Protein AF-A0A9P0P2Y9-F1 (afdb_monomer_lite)

Organism: Acanthoscelides obtectus (NCBI:txid200917)

pLDDT: mean 76.99, std 15.49, range [45.88, 93.44]

Secondary structure (DSSP, 8-state):
-B-TTT--B--TTS-EEE-SSTT---EEEHHHHHHHHHHHT--GGG---HHHHHHHHTT---------------

InterPro domains:
  IPR011011 Zinc finger, FYVE/PHD-type [SSF57903] (2-56)
  IPR013083 Zinc finger, RING/FYVE/PHD-type [G3DSA:3.30.40.10] (1-64)
  IPR019786 Zinc finger, PHD-type, conserved site [PS01359] (3-52)
  IPR019787 Zinc finger, PHD-finger [PS50016] (1-55)

Foldseek 3Di:
DAAPQPRHDDDDPADKAFALPPPGRHIHGPVSVVVVCVVVVDDSNHDHDPVVVVVVVVPPPPPPPDPPDDDDDD

Radius of gyration: 21.1 Å; chains: 1; bounding box: 43×35×67 Å

Sequence (74 aa):
MRCEACEEDIRKGSAKIKCCNLNCEVTLHQKCFSSIAKVIKLEKSDWLCKNCDEDTDTSTTTVISYSDGDVIKE

Structure (mmCIF, N/CA/C/O backbone):
data_AF-A0A9P0P2Y9-F1
#
_entry.id   AF-A0A9P0P2Y9-F1
#
loop_
_atom_site.group_PDB
_atom_site.id
_atom_site.type_symbol
_atom_site.label_atom_id
_atom_site.label_alt_id
_atom_site.label_comp_id
_atom_site.label_asym_id
_atom_site.label_entity_id
_atom_site.label_seq_id
_atom_site.pdbx_PDB_ins_code
_atom_site.Cartn_x
_atom_site.Cartn_y
_atom_site.Cartn_z
_atom_site.occupancy
_atom_site.B_iso_or_equiv
_atom_site.auth_seq_id
_atom_site.auth_comp_id
_atom_site.auth_asym_id
_atom_site.auth_atom_id
_atom_site.pdbx_PDB_model_num
ATOM 1 N N . MET A 1 1 ? 1.606 10.580 10.702 1.00 78.56 1 MET A 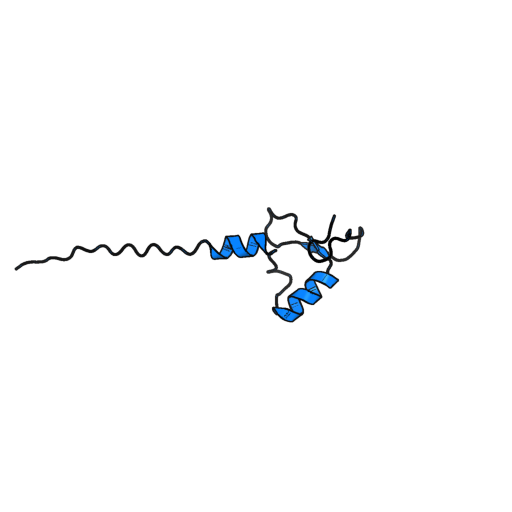N 1
ATOM 2 C CA . MET A 1 1 ? 1.685 9.412 9.785 1.00 78.56 1 MET A CA 1
ATOM 3 C C . MET A 1 1 ? 0.418 9.476 8.976 1.00 78.56 1 MET A C 1
ATOM 5 O O . MET A 1 1 ? -0.639 9.255 9.552 1.00 78.56 1 MET A O 1
ATOM 9 N N . ARG A 1 2 ? 0.516 9.842 7.701 1.00 90.12 2 ARG A N 1
ATOM 10 C CA . ARG A 1 2 ? -0.644 10.141 6.860 1.00 90.12 2 ARG A CA 1
ATOM 11 C C . ARG A 1 2 ? -0.966 8.944 5.970 1.00 90.12 2 ARG A C 1
ATOM 13 O O . ARG A 1 2 ? -0.058 8.234 5.549 1.00 90.12 2 ARG A O 1
ATOM 20 N N . CYS A 1 3 ? -2.247 8.683 5.753 1.00 92.06 3 CYS A N 1
ATOM 21 C CA . CYS A 1 3 ? -2.709 7.647 4.843 1.00 92.06 3 CYS A CA 1
ATOM 22 C C . CYS A 1 3 ? -2.688 8.174 3.410 1.00 92.06 3 CYS A C 1
ATOM 24 O O . CYS A 1 3 ? -3.402 9.124 3.122 1.00 92.06 3 CYS A O 1
ATOM 26 N N . GLU A 1 4 ? -1.967 7.521 2.505 1.00 90.69 4 GLU A N 1
ATOM 27 C CA . GLU A 1 4 ? -1.865 7.962 1.101 1.00 90.69 4 GLU A CA 1
ATOM 28 C C . GLU A 1 4 ? -3.219 7.958 0.364 1.00 90.69 4 GLU A C 1
ATOM 30 O O . GLU A 1 4 ? -3.508 8.834 -0.436 1.00 90.69 4 GLU A O 1
ATOM 35 N N . ALA A 1 5 ? -4.100 6.996 0.659 1.00 89.00 5 ALA A N 1
ATOM 36 C CA . ALA A 1 5 ? -5.350 6.834 -0.094 1.00 89.00 5 ALA A CA 1
ATOM 37 C C . ALA A 1 5 ? -6.461 7.831 0.269 1.00 89.00 5 ALA A C 1
ATOM 39 O O . ALA A 1 5 ? -7.378 8.035 -0.517 1.00 89.00 5 ALA A O 1
ATOM 40 N N . CYS A 1 6 ? -6.452 8.367 1.490 1.00 91.62 6 CYS A N 1
ATOM 41 C CA . CYS A 1 6 ? -7.512 9.260 1.974 1.00 91.62 6 CYS A CA 1
ATOM 42 C C . CYS A 1 6 ? -6.966 10.533 2.606 1.00 91.62 6 CYS A C 1
ATOM 44 O O . CYS A 1 6 ? -7.738 11.329 3.125 1.00 91.62 6 CYS A O 1
ATOM 46 N N . GLU A 1 7 ? -5.643 10.687 2.618 1.00 92.31 7 GLU A N 1
ATOM 47 C CA . GLU A 1 7 ? -4.951 11.873 3.094 1.00 92.31 7 GLU A CA 1
ATOM 48 C C . GLU A 1 7 ? -5.240 12.255 4.560 1.00 92.31 7 GLU A C 1
ATOM 50 O O . GLU A 1 7 ? -4.929 13.364 4.992 1.00 92.31 7 GLU A O 1
ATOM 55 N N . GLU A 1 8 ? -5.777 11.333 5.360 1.00 93.12 8 GLU A N 1
ATOM 56 C CA . GLU A 1 8 ? -6.037 11.531 6.790 1.00 93.12 8 GLU A CA 1
ATOM 57 C C . GLU A 1 8 ? -4.898 10.972 7.657 1.00 93.12 8 GLU A C 1
ATOM 59 O O . GLU A 1 8 ? -4.201 10.026 7.272 1.00 93.12 8 GLU A O 1
ATOM 64 N N . ASP A 1 9 ? -4.731 11.511 8.866 1.00 92.69 9 ASP A N 1
ATOM 65 C CA . ASP A 1 9 ? -3.784 10.979 9.845 1.00 92.69 9 ASP A CA 1
ATOM 66 C C . ASP A 1 9 ? -4.218 9.618 10.401 1.00 92.69 9 ASP A C 1
ATOM 68 O O . ASP A 1 9 ? -5.322 9.428 10.918 1.00 92.69 9 ASP A O 1
ATOM 72 N N . ILE A 1 10 ? -3.285 8.668 10.376 1.00 91.38 10 ILE A N 1
ATOM 73 C CA . ILE A 1 10 ? -3.472 7.342 10.950 1.00 91.38 10 ILE A CA 1
ATOM 74 C C . ILE A 1 10 ? -3.212 7.421 12.456 1.00 91.38 10 ILE A C 1
ATOM 76 O O . ILE A 1 10 ? -2.076 7.607 12.907 1.00 91.38 10 ILE A O 1
ATOM 80 N N . ARG A 1 11 ? -4.266 7.220 13.252 1.00 90.31 11 ARG A N 1
ATOM 81 C CA . ARG A 1 11 ? -4.177 7.224 14.719 1.00 90.31 11 ARG A CA 1
ATOM 82 C C . ARG A 1 11 ? -3.209 6.155 15.234 1.00 90.31 11 ARG A C 1
ATOM 84 O O . ARG A 1 11 ? -3.170 5.018 14.756 1.00 90.31 11 ARG A O 1
ATOM 91 N N . LYS A 1 12 ? -2.448 6.508 16.272 1.00 85.94 12 LYS A N 1
ATOM 92 C CA . LYS A 1 12 ? -1.529 5.590 16.958 1.00 85.94 12 LYS A CA 1
ATOM 93 C C . LYS A 1 12 ? -2.334 4.432 17.572 1.00 85.94 12 LYS A C 1
ATOM 95 O O . LYS A 1 12 ? -3.319 4.673 18.259 1.00 85.94 12 LYS A O 1
ATOM 100 N N . GLY A 1 13 ? -1.947 3.189 17.278 1.00 84.75 13 GLY A N 1
ATOM 101 C CA . GLY A 1 13 ? -2.670 1.980 17.706 1.00 84.75 13 GLY A CA 1
ATOM 102 C C . GLY A 1 13 ? -3.775 1.503 16.753 1.00 84.75 13 GLY A C 1
ATOM 103 O O . GLY A 1 13 ? -4.319 0.425 16.958 1.00 84.75 13 GLY A O 1
ATOM 104 N N . SER A 1 14 ? -4.086 2.252 15.689 1.00 86.38 14 SER A N 1
ATOM 105 C CA . SER A 1 14 ? -4.991 1.772 14.638 1.00 86.38 14 SER A CA 1
ATOM 106 C C . SER A 1 14 ? -4.278 0.826 13.676 1.00 86.38 14 SER A C 1
ATOM 108 O O . SER A 1 14 ? -3.083 0.973 13.401 1.00 86.38 14 SER A O 1
ATOM 110 N N . ALA A 1 15 ? -5.025 -0.136 13.139 1.00 89.00 15 ALA A N 1
ATOM 111 C CA . ALA A 1 15 ? -4.485 -1.084 12.185 1.00 89.00 15 ALA A CA 1
ATOM 112 C C . ALA A 1 15 ? -4.148 -0.403 10.850 1.00 89.00 15 ALA A C 1
ATOM 114 O O . ALA A 1 15 ? -4.951 0.328 10.257 1.00 89.00 15 ALA A O 1
ATOM 115 N N . LYS A 1 16 ? -2.925 -0.651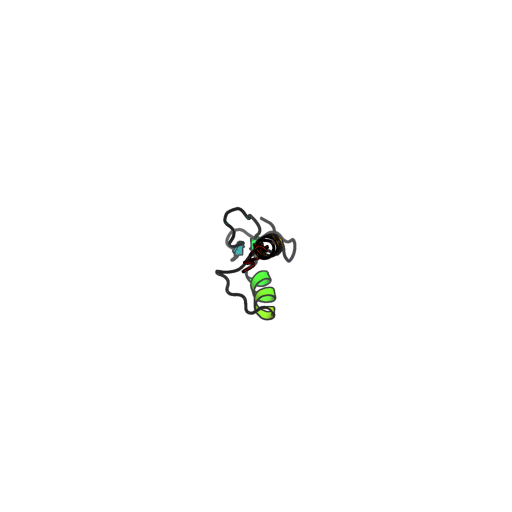 10.388 1.00 90.19 16 LYS A N 1
ATOM 116 C CA . LYS A 1 16 ? -2.317 -0.001 9.229 1.00 90.19 16 LYS A CA 1
ATOM 117 C C . LYS A 1 16 ? -1.557 -1.010 8.387 1.00 90.19 16 LYS A C 1
ATOM 119 O O . LYS A 1 16 ? -1.111 -2.040 8.895 1.00 90.19 16 LYS A O 1
ATOM 124 N N . ILE A 1 17 ? -1.416 -0.691 7.113 1.00 90.00 17 ILE A N 1
ATOM 125 C CA . ILE A 1 17 ? -0.706 -1.480 6.113 1.00 90.00 17 ILE A CA 1
ATOM 126 C C . ILE A 1 17 ? 0.417 -0.602 5.581 1.00 90.00 17 ILE A C 1
ATOM 128 O O . ILE A 1 17 ? 0.189 0.572 5.297 1.00 90.00 17 ILE A O 1
ATOM 132 N N . LYS A 1 18 ? 1.628 -1.142 5.511 1.00 90.12 18 LYS A N 1
ATOM 133 C CA . LYS A 1 18 ? 2.786 -0.459 4.933 1.00 90.12 18 LYS A CA 1
ATOM 134 C C . LYS A 1 18 ? 3.122 -1.106 3.603 1.00 90.12 18 LYS A C 1
ATOM 136 O O . LYS A 1 18 ? 2.844 -2.292 3.439 1.00 90.12 18 LYS A O 1
ATOM 141 N N . CYS A 1 19 ? 3.692 -0.320 2.699 1.00 90.06 19 CYS A N 1
ATOM 142 C CA . CYS A 1 19 ? 4.242 -0.840 1.457 1.00 90.06 19 CYS A CA 1
ATOM 143 C C . CYS A 1 19 ? 5.255 -1.949 1.781 1.00 90.06 19 CYS A C 1
ATOM 145 O O . CYS A 1 19 ? 6.006 -1.830 2.752 1.00 90.06 19 CYS A O 1
ATOM 147 N N . CYS A 1 20 ? 5.260 -3.028 0.998 1.00 88.31 20 CYS A N 1
ATOM 148 C CA . CYS A 1 20 ? 6.184 -4.142 1.203 1.00 88.31 20 CYS A CA 1
ATOM 149 C C . CYS A 1 20 ? 7.644 -3.765 0.887 1.00 88.31 20 CYS A C 1
ATOM 151 O O . CYS A 1 20 ? 8.573 -4.400 1.387 1.00 88.31 20 CYS A O 1
ATOM 153 N N . ASN A 1 21 ? 7.867 -2.710 0.096 1.00 86.50 21 ASN A N 1
ATOM 154 C CA . ASN A 1 21 ? 9.206 -2.195 -0.164 1.00 86.50 21 ASN A CA 1
ATOM 155 C C . ASN A 1 21 ? 9.799 -1.571 1.114 1.00 86.50 21 ASN A C 1
ATOM 157 O O . ASN A 1 21 ? 9.276 -0.590 1.638 1.00 86.50 21 ASN A O 1
ATOM 161 N N . LEU A 1 22 ? 10.924 -2.118 1.585 1.00 84.38 22 LEU A N 1
ATOM 162 C CA . LEU A 1 22 ? 11.611 -1.696 2.814 1.00 84.38 22 LEU A CA 1
ATOM 163 C C . LEU A 1 22 ? 12.088 -0.237 2.781 1.00 84.38 22 LEU A C 1
ATOM 165 O O . LEU A 1 22 ? 12.216 0.382 3.836 1.00 84.38 22 LEU A O 1
ATOM 169 N N . ASN A 1 23 ? 12.328 0.312 1.587 1.00 87.31 23 ASN A N 1
ATOM 170 C CA . ASN A 1 23 ? 12.734 1.706 1.393 1.00 87.31 23 ASN A CA 1
ATOM 171 C C . ASN A 1 23 ? 11.539 2.659 1.216 1.00 87.31 23 ASN A C 1
ATOM 173 O O . ASN A 1 23 ? 11.728 3.851 0.992 1.00 87.31 23 ASN A O 1
ATOM 177 N N . CYS A 1 24 ? 10.308 2.147 1.288 1.00 87.25 24 CYS A N 1
ATOM 178 C CA . CYS A 1 24 ? 9.096 2.925 1.099 1.00 87.25 24 CYS A CA 1
ATOM 179 C C . CYS A 1 24 ? 8.399 3.194 2.439 1.00 87.25 24 CYS A C 1
ATOM 181 O O . CYS A 1 24 ? 8.083 2.282 3.202 1.00 87.25 24 CYS A O 1
ATOM 183 N N . GLU A 1 25 ? 8.091 4.462 2.712 1.00 89.50 25 GLU A N 1
ATOM 184 C CA . GLU A 1 25 ? 7.389 4.874 3.937 1.00 89.50 25 GLU A CA 1
ATOM 185 C C . GLU A 1 25 ? 5.867 4.999 3.753 1.00 89.50 25 GLU A C 1
ATOM 187 O O . GLU A 1 25 ? 5.135 5.343 4.691 1.00 89.50 25 GLU A O 1
ATOM 192 N N . VAL A 1 26 ? 5.365 4.681 2.554 1.00 90.56 26 VAL A N 1
ATOM 193 C CA . VAL A 1 26 ? 3.941 4.779 2.231 1.00 90.56 26 VAL A CA 1
ATOM 194 C C . VAL A 1 26 ? 3.139 3.842 3.127 1.00 90.56 26 VAL A C 1
ATOM 196 O O . VAL A 1 26 ? 3.411 2.644 3.260 1.00 90.56 26 VAL A O 1
ATOM 199 N N . THR A 1 27 ? 2.120 4.416 3.761 1.00 91.56 27 THR A N 1
ATOM 200 C CA . THR A 1 27 ? 1.273 3.725 4.727 1.00 91.56 27 THR A CA 1
ATOM 201 C C . THR A 1 27 ? -0.195 4.003 4.423 1.00 91.56 27 THR A C 1
ATOM 203 O O . THR A 1 27 ? -0.575 5.119 4.078 1.00 91.56 27 THR A O 1
ATOM 206 N N . LEU A 1 28 ? -1.044 2.994 4.600 1.00 91.94 28 LEU A N 1
ATOM 207 C CA . LEU A 1 28 ? -2.491 3.089 4.468 1.00 91.94 28 LEU A CA 1
ATOM 208 C C . LEU A 1 28 ? -3.194 2.644 5.745 1.00 91.94 28 LEU A C 1
ATOM 210 O O . LEU A 1 28 ? -2.713 1.788 6.494 1.00 91.94 28 LEU A O 1
ATOM 214 N N . HIS A 1 29 ? -4.398 3.167 5.964 1.00 93.44 29 HIS A N 1
ATOM 215 C CA . HIS A 1 29 ? -5.327 2.529 6.886 1.00 93.44 29 HIS A CA 1
ATOM 216 C C . HIS A 1 29 ? -5.682 1.124 6.390 1.00 93.44 29 HIS A C 1
ATOM 218 O O . HIS A 1 29 ? -5.875 0.924 5.190 1.00 93.44 29 HIS A O 1
ATOM 224 N N . GLN A 1 30 ? -5.906 0.178 7.307 1.00 90.25 30 GLN A N 1
ATOM 225 C CA . GLN A 1 30 ? -6.431 -1.136 6.924 1.00 90.25 30 GLN A CA 1
ATOM 226 C C . GLN A 1 30 ? -7.767 -1.022 6.172 1.00 90.25 30 GLN A C 1
ATOM 228 O O . GLN A 1 30 ? -7.963 -1.734 5.196 1.00 90.25 30 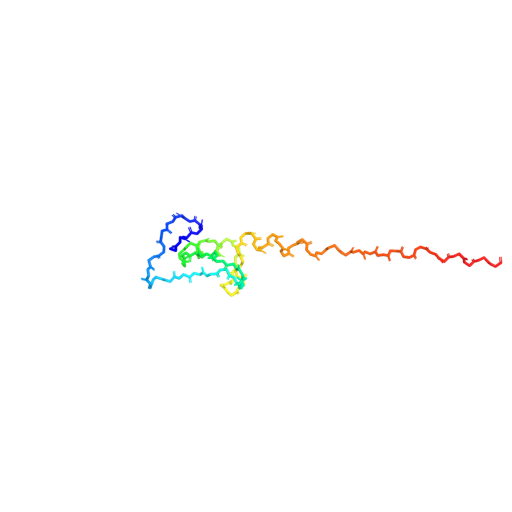GLN A O 1
ATOM 233 N N . LYS A 1 31 ? -8.649 -0.081 6.554 1.00 91.06 31 LYS A N 1
ATOM 234 C CA . LYS A 1 31 ? -9.909 0.184 5.828 1.00 91.06 31 LYS A CA 1
ATOM 235 C C . LYS A 1 31 ? -9.662 0.585 4.367 1.00 91.06 31 LYS A C 1
ATOM 237 O O . LYS A 1 31 ? -10.322 0.068 3.475 1.00 91.06 31 LYS A O 1
ATOM 242 N N . CYS A 1 32 ? -8.695 1.474 4.134 1.00 91.06 32 CYS A N 1
ATOM 243 C CA . CYS A 1 32 ? -8.379 1.992 2.806 1.00 91.06 32 CYS A CA 1
ATOM 244 C C . CYS A 1 32 ? -7.762 0.896 1.940 1.00 91.06 32 CYS A C 1
ATOM 246 O O . CYS A 1 32 ? -8.189 0.706 0.807 1.00 91.06 32 CYS A O 1
ATOM 248 N N . PHE A 1 33 ? -6.833 0.121 2.507 1.00 90.25 33 PHE A N 1
ATOM 249 C CA . PHE A 1 33 ? -6.272 -1.043 1.834 1.00 90.25 33 PHE A CA 1
ATOM 250 C C . PHE A 1 33 ? -7.352 -2.069 1.477 1.00 90.25 33 PHE A C 1
ATOM 252 O O . PHE A 1 33 ? -7.426 -2.478 0.330 1.00 90.25 33 PHE A O 1
ATOM 259 N N . SER A 1 34 ? -8.240 -2.436 2.407 1.00 88.94 34 SER A N 1
ATOM 260 C CA . SER A 1 34 ? -9.312 -3.403 2.137 1.00 88.94 34 SER A CA 1
ATOM 261 C C . SER A 1 34 ? -10.249 -2.964 1.009 1.00 88.94 34 SER A C 1
ATOM 263 O O . SER A 1 34 ? -10.735 -3.811 0.264 1.00 88.94 34 SER A O 1
ATOM 265 N N . SER A 1 35 ? -10.516 -1.662 0.866 1.00 87.31 35 SER A N 1
ATOM 266 C CA . SER A 1 35 ? -11.307 -1.143 -0.257 1.00 87.31 35 SER A CA 1
ATOM 267 C C . SER A 1 35 ? -10.598 -1.340 -1.595 1.00 87.31 35 SER A C 1
ATOM 269 O O . SER A 1 35 ? -11.242 -1.732 -2.561 1.00 87.31 35 SER A O 1
ATOM 271 N N . ILE A 1 36 ? -9.282 -1.123 -1.637 1.00 82.50 36 ILE A N 1
ATOM 272 C CA . ILE A 1 36 ? -8.463 -1.309 -2.840 1.00 82.50 36 ILE A CA 1
ATOM 273 C C . ILE A 1 36 ? -8.308 -2.806 -3.139 1.00 82.50 36 ILE A C 1
ATOM 275 O O . ILE A 1 36 ? -8.633 -3.256 -4.231 1.00 82.50 36 ILE A O 1
ATOM 279 N N . ALA A 1 37 ? -7.917 -3.605 -2.145 1.00 83.06 37 ALA A N 1
ATOM 280 C CA . ALA A 1 37 ? -7.690 -5.043 -2.260 1.00 83.06 37 ALA A CA 1
ATOM 281 C C . ALA A 1 37 ? -8.926 -5.813 -2.751 1.00 83.06 37 ALA A C 1
ATOM 283 O O . ALA A 1 37 ? -8.785 -6.795 -3.474 1.00 83.06 37 ALA A O 1
ATOM 284 N N . LYS A 1 38 ? -10.143 -5.353 -2.426 1.00 79.25 38 LYS A N 1
ATOM 285 C CA . LYS A 1 38 ? -11.387 -5.927 -2.967 1.00 79.25 38 LYS A CA 1
ATOM 286 C C . LYS A 1 38 ? -11.499 -5.812 -4.487 1.00 79.25 38 LYS A C 1
ATOM 288 O O . LYS A 1 38 ? -12.112 -6.679 -5.099 1.00 79.25 38 LYS A O 1
ATOM 293 N N . VAL A 1 39 ? -10.934 -4.763 -5.079 1.00 76.88 39 VAL A N 1
ATOM 294 C CA . VAL A 1 39 ? -10.985 -4.527 -6.528 1.00 76.88 39 VAL A CA 1
ATOM 295 C C . VAL A 1 39 ? -9.965 -5.402 -7.257 1.00 76.88 39 VAL A C 1
ATOM 297 O O . VAL A 1 39 ? -10.266 -5.930 -8.321 1.00 76.88 39 VAL A O 1
ATOM 300 N N . ILE A 1 40 ? -8.787 -5.600 -6.661 1.00 71.50 40 ILE A N 1
ATOM 301 C CA . ILE A 1 40 ? -7.625 -6.217 -7.326 1.00 71.50 40 ILE A CA 1
ATOM 302 C C . ILE A 1 40 ? -7.215 -7.591 -6.764 1.00 71.50 40 ILE A C 1
ATOM 304 O O . ILE A 1 40 ? -6.209 -8.140 -7.191 1.00 71.50 40 ILE A O 1
ATOM 308 N N . LYS A 1 41 ? -7.986 -8.167 -5.826 1.00 74.31 41 LYS A N 1
ATOM 309 C CA . LYS A 1 41 ? -7.685 -9.441 -5.128 1.00 74.31 41 LYS A CA 1
ATOM 310 C C . LYS A 1 41 ? -6.249 -9.516 -4.592 1.00 74.31 41 LYS A C 1
ATOM 312 O O . LYS A 1 41 ? -5.594 -10.548 -4.687 1.00 74.31 41 LYS A O 1
ATOM 317 N N . LEU A 1 42 ? -5.772 -8.414 -4.029 1.00 73.62 42 LEU A N 1
ATOM 318 C CA . LEU A 1 42 ? -4.394 -8.310 -3.572 1.00 73.62 42 LEU A CA 1
ATOM 319 C C . LEU A 1 42 ? -4.249 -8.821 -2.136 1.00 73.62 42 LEU A C 1
ATOM 321 O O . LEU A 1 42 ? -4.999 -8.408 -1.245 1.00 73.62 42 LEU A O 1
ATOM 325 N N . GLU A 1 43 ? -3.267 -9.687 -1.900 1.00 73.88 43 GLU A N 1
ATOM 326 C CA . GLU A 1 43 ? -2.903 -10.100 -0.549 1.00 73.88 43 GLU A CA 1
ATOM 327 C C . GLU A 1 43 ? -2.104 -9.004 0.162 1.00 73.88 43 GLU A C 1
ATOM 329 O O . GLU A 1 43 ? -1.338 -8.248 -0.432 1.00 73.88 43 GLU A O 1
ATOM 334 N N . LYS A 1 44 ? -2.299 -8.898 1.479 1.00 69.19 44 LYS A N 1
ATOM 335 C CA . LYS A 1 44 ? -1.651 -7.872 2.308 1.00 69.19 44 LYS A CA 1
ATOM 336 C C . LYS A 1 44 ? -0.119 -7.963 2.272 1.00 69.19 44 LYS A C 1
ATOM 338 O O . LYS A 1 44 ? 0.538 -6.940 2.446 1.00 69.19 44 LYS A O 1
ATOM 343 N N . SER A 1 45 ? 0.418 -9.171 2.116 1.00 71.88 45 SER A N 1
ATOM 344 C CA . SER A 1 45 ? 1.857 -9.450 2.132 1.00 71.88 45 SER A CA 1
ATOM 345 C C . SER A 1 45 ? 2.577 -8.949 0.881 1.00 71.88 45 SER A C 1
ATOM 347 O O . SER A 1 45 ? 3.764 -8.666 0.956 1.00 71.88 45 SER A O 1
ATOM 349 N N . ASP A 1 46 ? 1.849 -8.766 -0.219 1.00 78.75 46 ASP A N 1
ATOM 350 C CA . ASP A 1 46 ? 2.400 -8.440 -1.538 1.00 78.75 46 ASP A CA 1
ATOM 351 C C . ASP A 1 46 ? 2.032 -7.018 -1.980 1.00 78.75 46 ASP A C 1
ATOM 353 O O . ASP A 1 46 ? 2.203 -6.638 -3.135 1.00 78.75 46 ASP A O 1
ATOM 357 N N . TRP A 1 47 ? 1.497 -6.198 -1.068 1.00 85.88 47 TRP A N 1
ATOM 358 C CA . TRP A 1 47 ? 1.078 -4.852 -1.430 1.00 85.88 47 TRP A CA 1
ATOM 359 C C . TRP A 1 47 ? 2.255 -3.896 -1.612 1.00 85.88 47 TRP A C 1
ATOM 361 O O . TRP A 1 47 ? 2.953 -3.536 -0.658 1.00 85.88 47 TRP A O 1
ATOM 371 N N . LEU A 1 48 ? 2.389 -3.400 -2.838 1.00 87.50 48 LEU A N 1
ATOM 372 C CA . LEU A 1 48 ? 3.230 -2.270 -3.198 1.00 87.50 48 LEU A CA 1
ATOM 373 C C . LEU A 1 48 ? 2.365 -1.026 -3.426 1.00 87.50 48 LEU A C 1
ATOM 375 O O . LEU A 1 48 ? 1.246 -1.091 -3.940 1.00 87.50 48 LEU A O 1
ATOM 379 N N . CYS A 1 49 ? 2.865 0.135 -3.004 1.00 87.75 49 CYS A N 1
ATOM 380 C CA . CYS A 1 49 ? 2.247 1.395 -3.396 1.00 87.75 49 CYS A CA 1
ATOM 381 C C . CYS A 1 49 ? 2.474 1.634 -4.893 1.00 87.75 49 CYS A C 1
ATOM 383 O O . CYS A 1 49 ? 3.423 1.103 -5.464 1.00 87.75 49 CYS A O 1
ATOM 385 N N . LYS A 1 50 ? 1.643 2.482 -5.505 1.00 82.25 50 LYS A N 1
ATOM 386 C CA . LYS A 1 50 ? 1.700 2.771 -6.945 1.00 82.25 50 LYS A CA 1
ATOM 387 C C . LYS A 1 50 ? 3.116 3.103 -7.440 1.00 82.25 50 LYS A C 1
ATOM 389 O O . LYS A 1 50 ? 3.545 2.571 -8.450 1.00 82.25 50 LYS A O 1
ATOM 394 N N . ASN A 1 51 ? 3.853 3.914 -6.680 1.00 84.12 51 ASN A N 1
ATOM 395 C CA . ASN A 1 51 ? 5.212 4.302 -7.054 1.00 84.12 51 ASN A CA 1
ATOM 396 C C . ASN A 1 51 ? 6.175 3.103 -7.073 1.00 84.12 51 ASN A C 1
ATOM 398 O O . ASN A 1 51 ? 7.023 3.024 -7.944 1.00 84.12 51 ASN A O 1
ATOM 402 N N . CYS A 1 52 ? 6.052 2.167 -6.126 1.00 85.19 52 CYS A N 1
ATOM 403 C CA . CYS A 1 52 ? 6.907 0.977 -6.094 1.00 85.19 52 CYS A CA 1
ATOM 404 C C . CYS A 1 52 ? 6.471 -0.100 -7.093 1.00 85.19 52 CYS A C 1
ATOM 406 O O . CYS A 1 52 ? 7.302 -0.884 -7.536 1.00 85.19 52 CYS A O 1
ATOM 408 N N . ASP A 1 53 ? 5.183 -0.154 -7.420 1.00 81.44 53 ASP A N 1
ATOM 409 C CA . ASP A 1 53 ? 4.639 -1.059 -8.430 1.00 81.44 53 ASP A CA 1
ATOM 410 C C . ASP A 1 53 ? 5.173 -0.690 -9.829 1.00 81.44 53 ASP A C 1
ATOM 412 O O . ASP A 1 53 ? 5.748 -1.537 -10.509 1.00 81.44 53 ASP A O 1
ATOM 416 N N . GLU A 1 54 ? 5.137 0.600 -10.197 1.00 70.69 54 GLU A N 1
ATOM 417 C CA . GLU A 1 54 ? 5.650 1.100 -11.489 1.00 70.69 54 GLU A CA 1
ATOM 418 C C . GLU A 1 54 ? 7.167 0.870 -11.685 1.00 70.69 54 GLU A C 1
ATOM 420 O O . GLU A 1 54 ? 7.616 0.564 -12.793 1.00 70.69 54 GLU A O 1
ATOM 425 N N . ASP A 1 55 ? 7.971 0.943 -10.619 1.00 59.06 55 ASP A N 1
ATOM 426 C CA . ASP A 1 55 ? 9.409 0.623 -10.674 1.00 59.06 55 ASP A CA 1
ATOM 427 C C . ASP A 1 55 ? 9.678 -0.865 -10.974 1.00 59.06 55 ASP A C 1
ATOM 429 O O . ASP A 1 55 ? 10.701 -1.217 -11.571 1.00 59.06 55 ASP A O 1
ATOM 433 N N . THR A 1 56 ? 8.758 -1.755 -10.592 1.00 56.62 56 THR A N 1
ATOM 434 C CA . THR A 1 56 ? 8.939 -3.205 -10.758 1.00 56.62 56 THR A CA 1
ATOM 435 C C . THR A 1 56 ? 8.700 -3.638 -12.210 1.00 56.62 56 THR A C 1
ATOM 437 O O . THR A 1 56 ? 9.411 -4.506 -12.720 1.00 56.62 56 THR A O 1
ATOM 440 N N . ASP A 1 57 ? 7.784 -2.975 -12.920 1.00 53.34 57 ASP A N 1
ATOM 441 C CA . ASP A 1 57 ? 7.484 -3.254 -14.333 1.00 53.34 57 ASP A CA 1
ATOM 442 C C . ASP A 1 57 ? 8.594 -2.785 -15.296 1.00 53.34 57 ASP A C 1
ATOM 444 O O . ASP A 1 57 ? 8.770 -3.329 -16.389 1.00 53.34 57 ASP A O 1
ATOM 448 N N . THR A 1 58 ? 9.424 -1.823 -14.883 1.00 48.38 58 THR A N 1
ATOM 449 C CA . THR A 1 58 ? 10.419 -1.192 -15.772 1.00 48.38 58 THR A CA 1
ATOM 450 C C . THR A 1 58 ? 11.704 -2.030 -15.959 1.00 48.38 58 THR A C 1
ATOM 452 O O . THR A 1 58 ? 12.567 -1.690 -16.768 1.00 48.38 58 THR A O 1
ATOM 455 N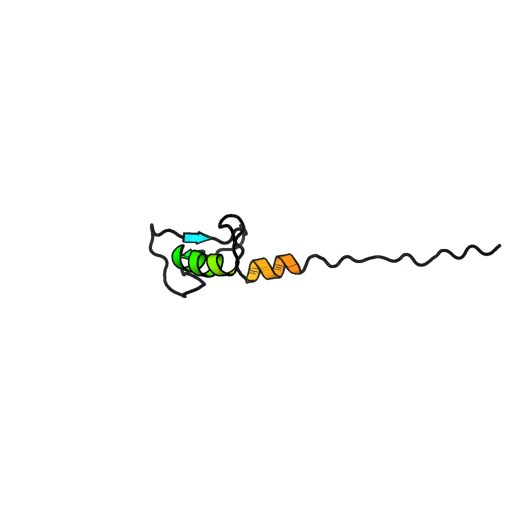 N . SER A 1 59 ? 11.843 -3.176 -15.280 1.00 45.88 59 SER A N 1
ATOM 456 C CA . SER A 1 59 ? 13.076 -3.991 -15.306 1.00 45.88 59 SER A CA 1
ATOM 457 C C . SER A 1 59 ? 13.094 -5.157 -16.306 1.00 45.88 59 SER A C 1
ATOM 459 O O . SER A 1 59 ? 14.046 -5.936 -16.300 1.00 45.88 59 SER A O 1
ATOM 461 N N . THR A 1 60 ? 12.123 -5.274 -17.220 1.00 48.50 60 THR A N 1
ATOM 462 C CA . THR A 1 60 ? 12.143 -6.332 -18.256 1.00 48.50 60 THR A CA 1
ATOM 463 C C . THR A 1 60 ? 12.478 -5.788 -19.646 1.00 48.50 60 THR A C 1
ATOM 465 O O . THR A 1 60 ? 11.831 -6.122 -20.635 1.00 48.50 60 THR A O 1
ATOM 468 N N . THR A 1 61 ? 13.540 -4.984 -19.767 1.00 46.78 61 THR A N 1
ATOM 469 C CA . THR A 1 61 ? 14.215 -4.846 -21.070 1.00 46.78 61 THR A CA 1
ATOM 470 C C . THR A 1 61 ? 15.034 -6.112 -21.299 1.00 46.78 61 THR A C 1
ATOM 472 O O . THR A 1 61 ? 16.221 -6.178 -20.985 1.00 46.78 61 THR A O 1
ATOM 475 N N . THR A 1 62 ? 14.388 -7.151 -21.827 1.00 49.19 62 THR A N 1
ATOM 476 C CA . THR A 1 62 ? 15.111 -8.276 -22.422 1.00 49.19 62 THR A CA 1
ATOM 477 C C . THR A 1 62 ? 15.794 -7.733 -23.672 1.00 49.19 62 THR A C 1
ATOM 479 O O . THR A 1 62 ? 15.193 -7.662 -24.742 1.00 49.19 62 THR A O 1
ATOM 482 N N . VAL A 1 63 ? 17.042 -7.288 -23.535 1.00 53.62 63 VAL A N 1
ATOM 483 C CA . VAL A 1 63 ? 17.944 -7.108 -24.673 1.00 53.62 63 VAL A CA 1
ATOM 484 C C . VAL A 1 63 ? 18.178 -8.497 -25.257 1.00 53.62 63 VAL A C 1
ATOM 486 O O . VAL A 1 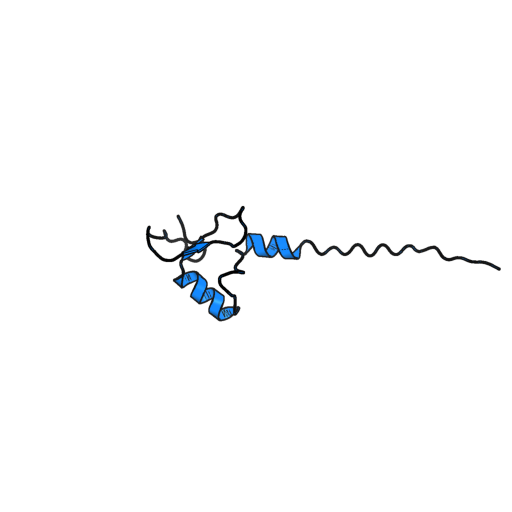63 ? 19.050 -9.243 -24.822 1.00 53.62 63 VAL A O 1
ATOM 489 N N . ILE A 1 64 ? 17.332 -8.881 -26.212 1.00 56.41 64 ILE A N 1
ATOM 490 C CA . ILE A 1 64 ? 17.616 -10.000 -27.099 1.00 56.41 64 ILE A CA 1
ATOM 491 C C . ILE A 1 64 ? 18.718 -9.501 -28.033 1.00 56.41 64 ILE A C 1
ATOM 493 O O . ILE A 1 64 ? 18.456 -8.845 -29.040 1.00 56.41 64 ILE A O 1
ATOM 497 N N . SER A 1 65 ? 19.969 -9.749 -27.654 1.00 49.97 65 SER A N 1
ATOM 498 C CA . SER A 1 65 ? 21.113 -9.586 -28.544 1.00 49.97 65 SER A CA 1
ATOM 499 C C . SER A 1 65 ? 21.027 -10.666 -29.622 1.00 49.97 65 SER A C 1
ATOM 501 O O . SER A 1 65 ? 21.424 -11.807 -29.394 1.00 49.97 65 SER A O 1
ATOM 503 N N . TYR A 1 66 ? 20.476 -10.328 -30.787 1.00 57.38 66 TYR A N 1
ATOM 504 C CA . TYR A 1 66 ? 20.641 -11.147 -31.984 1.00 57.38 66 TYR A CA 1
ATOM 505 C C . TYR A 1 66 ? 22.073 -10.945 -32.485 1.00 57.38 66 TYR A C 1
ATOM 507 O O . TYR A 1 66 ? 22.404 -9.906 -33.055 1.00 57.38 66 TYR A O 1
ATOM 515 N N . SER A 1 67 ? 22.938 -11.922 -32.226 1.00 56.19 67 SER A N 1
AT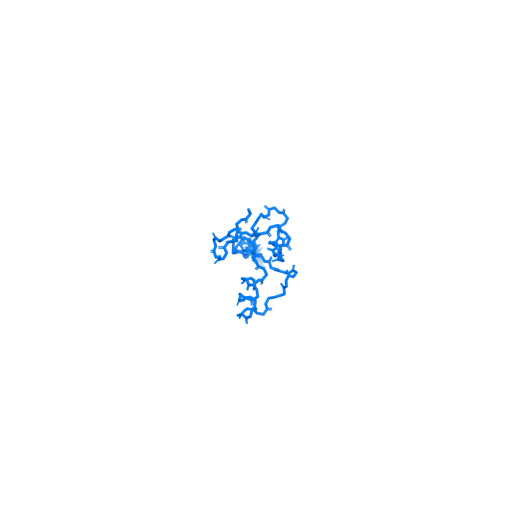OM 516 C CA . SER A 1 67 ? 24.222 -12.040 -32.914 1.00 56.19 67 SER A CA 1
ATOM 517 C C . SER A 1 67 ? 23.942 -12.507 -34.344 1.00 56.19 67 SER A C 1
ATOM 519 O O . SER A 1 67 ? 23.826 -13.702 -34.596 1.00 56.19 67 SER A O 1
ATOM 521 N N . ASP A 1 68 ? 23.762 -11.561 -35.262 1.00 58.47 68 ASP A N 1
ATOM 522 C CA . ASP A 1 68 ? 23.703 -11.829 -36.700 1.00 58.47 68 ASP A CA 1
ATOM 523 C C . ASP A 1 68 ? 25.135 -12.065 -37.204 1.00 58.47 68 ASP A C 1
ATOM 525 O O . ASP A 1 68 ? 25.989 -11.180 -37.086 1.00 58.47 68 ASP A O 1
ATOM 529 N N . GLY A 1 69 ? 25.443 -13.274 -37.682 1.00 55.59 69 GLY A N 1
ATOM 530 C CA . GLY A 1 69 ? 26.800 -13.566 -38.144 1.00 55.59 69 GLY A CA 1
ATOM 531 C C . GLY A 1 69 ? 27.133 -15.007 -38.517 1.00 55.59 69 GLY A C 1
ATOM 532 O O . GLY A 1 69 ? 28.275 -15.403 -38.314 1.00 55.59 69 GLY A O 1
ATOM 533 N N . ASP A 1 70 ? 26.200 -15.778 -39.080 1.00 53.06 70 ASP A N 1
ATOM 534 C CA . ASP A 1 70 ? 26.541 -17.018 -39.793 1.00 53.06 70 ASP A CA 1
ATOM 535 C C . ASP A 1 70 ? 26.474 -16.762 -41.305 1.00 53.06 70 ASP A C 1
ATOM 537 O O . ASP A 1 70 ? 25.418 -16.822 -41.932 1.00 53.06 70 ASP A O 1
ATOM 541 N N . VAL A 1 71 ? 27.630 -16.460 -41.903 1.00 57.88 71 VAL A N 1
ATOM 542 C CA . VAL A 1 71 ? 27.845 -16.602 -43.349 1.00 57.88 71 VAL A CA 1
ATOM 543 C C . VAL A 1 71 ? 28.959 -17.622 -43.538 1.00 57.88 71 VAL A C 1
ATOM 545 O O . VAL A 1 71 ? 30.134 -17.276 -43.651 1.00 57.88 71 VAL A O 1
ATOM 548 N N . ILE A 1 72 ? 28.581 -18.896 -43.570 1.00 55.09 72 ILE A N 1
ATOM 549 C CA . ILE A 1 72 ? 29.422 -19.954 -44.127 1.00 55.09 72 ILE A CA 1
ATOM 550 C C . ILE A 1 72 ? 29.213 -19.896 -45.646 1.00 55.09 72 ILE A C 1
ATOM 552 O O . ILE A 1 72 ? 28.114 -20.157 -46.133 1.00 55.09 72 ILE A O 1
ATOM 556 N N . LYS A 1 73 ? 30.245 -19.499 -46.397 1.00 54.34 73 LYS A N 1
ATOM 557 C CA . LYS A 1 73 ? 30.316 -19.728 -47.846 1.00 54.34 73 LYS A CA 1
ATOM 558 C C . LYS A 1 73 ? 31.233 -20.921 -48.094 1.00 54.34 73 LYS A C 1
ATOM 560 O O . LYS A 1 73 ? 32.404 -20.861 -47.723 1.00 54.34 73 LYS A O 1
ATOM 565 N N . GLU A 1 74 ? 30.666 -21.965 -48.690 1.00 53.97 74 GLU A N 1
ATOM 566 C CA . GLU A 1 74 ? 31.391 -23.024 -49.408 1.00 53.97 74 GLU A CA 1
ATOM 567 C C . GLU A 1 74 ? 32.010 -22.497 -50.712 1.00 53.97 74 GLU A C 1
ATOM 569 O O . GLU A 1 74 ? 31.442 -21.543 -51.304 1.00 53.97 74 GLU A O 1
#